Protein AF-A0A7V9Z7D3-F1 (afdb_monomer)

Solvent-accessible surface area (backbone atoms only — not comparable to full-atom values): 8726 Å² total; per-residue (Å²): 135,71,90,79,50,60,67,61,48,51,54,41,54,77,68,67,69,69,49,70,68,57,53,49,51,51,53,52,52,50,52,50,52,52,52,51,52,56,50,48,52,47,72,75,56,79,50,92,75,80,50,72,44,51,55,50,40,54,54,50,50,53,50,47,53,56,53,33,54,52,52,30,49,55,31,21,56,73,34,72,52,61,66,57,66,60,50,51,53,68,52,41,53,65,50,51,52,52,52,49,53,49,48,52,52,51,50,66,51,45,54,62,52,22,58,74,74,70,73,60,63,102,56,80,40,73,65,56,40,51,53,54,54,51,52,54,53,48,50,40,56,50,49,24,54,53,42,31,52,50,29,67,65,69,127

Sequence (155 aa):
MYFWNVKALAEELMQKKITPQKKMQYLLAFILVETISVELSYWLGIYSKANIYDVLYSFFSIAINFLGVIFCYKANKRGDNQDFIERFVCIGLPISIRILFLGIVMVGLYIPIGGYFGFYTDSTNIIDFIICILLEVLYYARMRSYILKISTHSI

Secondary structure (DSSP, 8-state):
--SS-HHHHHHHHHTT---HHHHHHHHHHHHHHHHHHHHHHIIIIISTT--HHHHHHHHHHHHHHHHHHHHHHHHHHTTT---HHHHHHHHHHHHHHHHHHHHHHHHHHHHHHHHHHT---SS--HHHHHHHHHHHHHHHHHHHHHHHHHHHH--

Mean predicted aligned error: 4.88 Å

Structure (mmCIF, N/CA/C/O backbone):
data_AF-A0A7V9Z7D3-F1
#
_entry.id   AF-A0A7V9Z7D3-F1
#
loop_
_atom_site.group_PDB
_atom_site.id
_atom_site.type_symbol
_atom_site.label_atom_id
_atom_site.label_alt_id
_atom_site.label_comp_id
_atom_site.label_asym_id
_atom_site.label_entity_id
_atom_site.label_seq_id
_atom_site.pdbx_PDB_ins_code
_atom_site.Cartn_x
_atom_site.Cartn_y
_atom_site.Cartn_z
_atom_site.occupancy
_atom_site.B_iso_or_equiv
_atom_site.auth_seq_id
_atom_site.auth_comp_id
_atom_site.auth_asym_id
_atom_site.auth_atom_id
_atom_site.pdbx_PDB_model_num
ATOM 1 N N . MET A 1 1 ? -4.734 14.354 18.004 1.00 84.81 1 MET A N 1
ATOM 2 C CA . MET A 1 1 ? -3.769 13.271 17.735 1.00 84.81 1 MET A CA 1
ATOM 3 C C . MET A 1 1 ? -2.521 13.584 18.540 1.00 84.81 1 MET A C 1
ATOM 5 O O . MET A 1 1 ? -2.128 14.744 18.565 1.00 84.81 1 MET A O 1
ATOM 9 N N . TYR A 1 2 ? -1.958 12.616 19.250 1.00 88.88 2 TYR A N 1
ATOM 10 C CA . TYR A 1 2 ? -0.715 12.776 19.995 1.00 88.88 2 TYR A CA 1
ATOM 11 C C . TYR A 1 2 ? 0.438 12.377 19.073 1.00 88.88 2 TYR A C 1
ATOM 13 O O . TYR A 1 2 ? 0.557 11.211 18.720 1.00 88.88 2 TYR A O 1
ATOM 21 N N . PHE A 1 3 ? 1.257 13.344 18.656 1.00 87.69 3 PHE A N 1
ATOM 22 C CA . PHE A 1 3 ? 2.406 13.087 17.774 1.00 87.69 3 PHE A CA 1
ATOM 23 C C . PHE A 1 3 ? 3.672 12.678 18.538 1.00 87.69 3 PHE A C 1
ATOM 25 O O . PHE A 1 3 ? 4.512 11.973 17.998 1.00 87.69 3 PHE A O 1
ATOM 32 N N . TRP A 1 4 ? 3.803 13.114 19.795 1.00 89.94 4 TRP A N 1
ATOM 33 C CA . TRP A 1 4 ? 5.010 12.903 20.606 1.00 89.94 4 TRP A CA 1
ATOM 34 C C . TRP A 1 4 ? 4.720 12.270 21.976 1.00 89.94 4 TRP A C 1
ATOM 36 O O . TRP A 1 4 ? 5.539 11.545 22.531 1.00 89.94 4 TRP A O 1
ATOM 46 N N . ASN A 1 5 ? 3.528 12.511 22.537 1.00 93.69 5 ASN A N 1
ATOM 47 C CA . ASN A 1 5 ? 3.162 12.032 23.870 1.00 93.69 5 ASN A CA 1
ATOM 48 C C . ASN A 1 5 ? 2.537 10.627 23.822 1.00 93.69 5 ASN A C 1
ATOM 50 O O . ASN A 1 5 ? 1.316 10.469 23.856 1.00 93.69 5 ASN A O 1
ATOM 54 N N . VAL A 1 6 ? 3.394 9.606 23.760 1.00 93.06 6 VAL A N 1
ATOM 55 C CA . VAL A 1 6 ? 2.982 8.191 23.723 1.00 93.06 6 VAL A CA 1
ATOM 56 C C . VAL A 1 6 ? 2.218 7.780 24.988 1.00 93.06 6 VAL A C 1
ATOM 58 O O . VAL A 1 6 ? 1.271 7.004 24.896 1.00 93.06 6 VAL A O 1
ATOM 61 N N . LYS A 1 7 ? 2.566 8.333 26.161 1.00 94.25 7 LYS A N 1
ATOM 62 C CA . LYS A 1 7 ? 1.895 8.013 27.436 1.00 94.25 7 LYS A CA 1
ATOM 63 C C . LYS A 1 7 ? 0.427 8.442 27.426 1.00 94.25 7 LYS A C 1
ATOM 65 O O . LYS A 1 7 ? -0.441 7.627 27.714 1.00 94.25 7 LYS A O 1
ATOM 70 N N . ALA A 1 8 ? 0.146 9.674 27.000 1.00 92.25 8 ALA A N 1
ATOM 71 C CA . ALA A 1 8 ? -1.227 10.167 26.886 1.00 92.25 8 ALA A CA 1
ATOM 72 C C . ALA A 1 8 ? -2.056 9.358 25.871 1.00 92.25 8 ALA A C 1
ATOM 74 O O . ALA A 1 8 ? -3.225 9.066 26.119 1.00 92.25 8 ALA A O 1
ATOM 75 N N . LEU A 1 9 ? -1.450 8.947 24.748 1.00 93.19 9 LEU A N 1
ATOM 76 C CA . LEU A 1 9 ? -2.108 8.064 23.781 1.00 93.19 9 LEU A CA 1
ATOM 77 C C . LEU A 1 9 ? -2.413 6.685 24.380 1.00 93.19 9 LEU A C 1
ATOM 79 O O . LEU A 1 9 ? -3.517 6.174 24.198 1.00 93.19 9 LEU A O 1
ATOM 83 N N . ALA A 1 10 ? -1.460 6.090 25.100 1.00 92.75 10 ALA A N 1
ATOM 84 C CA . ALA A 1 10 ? -1.649 4.803 25.762 1.00 92.75 10 ALA A CA 1
ATOM 85 C C . ALA A 1 10 ? -2.787 4.863 26.794 1.00 92.75 10 ALA A C 1
ATOM 87 O O . ALA A 1 10 ? -3.648 3.986 26.807 1.00 92.75 10 ALA A O 1
ATOM 88 N N . GLU A 1 11 ? -2.857 5.930 27.591 1.00 93.81 11 GLU A N 1
ATOM 89 C CA . GLU A 1 11 ? -3.952 6.158 28.539 1.00 93.81 11 GLU A CA 1
ATOM 90 C C . GLU A 1 11 ? -5.313 6.317 27.834 1.00 93.81 11 GLU A C 1
ATOM 92 O O . GLU A 1 11 ? -6.295 5.694 28.247 1.00 93.81 11 GLU A O 1
ATOM 97 N N . GLU A 1 12 ? -5.393 7.090 26.740 1.00 92.31 12 GLU A N 1
ATOM 98 C CA . GLU A 1 12 ? -6.632 7.253 25.953 1.00 92.31 12 GLU A CA 1
ATOM 99 C C . GLU A 1 12 ? -7.088 5.917 25.327 1.00 92.31 12 GLU A C 1
ATOM 101 O O . GLU A 1 12 ? -8.288 5.612 25.305 1.00 92.31 12 GLU A O 1
ATOM 106 N N . LEU A 1 13 ? -6.136 5.095 24.864 1.00 90.38 13 LEU A N 1
ATOM 107 C CA . LEU A 1 13 ? -6.378 3.747 24.336 1.00 90.38 13 LEU A CA 1
ATOM 108 C C . LEU A 1 13 ? -6.898 2.792 25.415 1.00 90.38 13 LEU A C 1
ATOM 110 O O . LEU A 1 13 ? -7.903 2.117 25.185 1.00 90.38 13 LEU A O 1
ATOM 114 N N .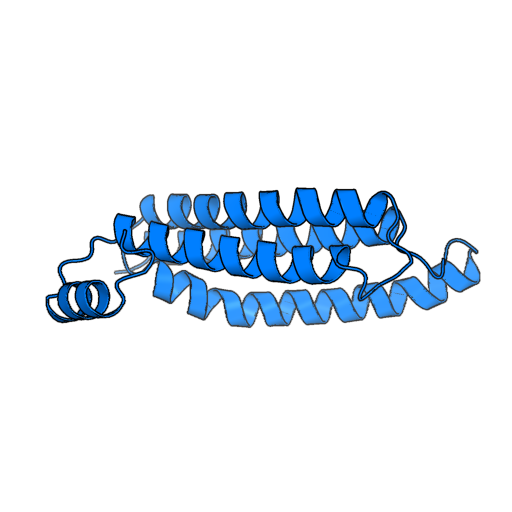 MET A 1 14 ? -6.266 2.760 26.594 1.00 90.31 14 MET A N 1
ATOM 115 C CA . MET A 1 14 ? -6.697 1.926 27.728 1.00 90.31 14 MET A CA 1
ATOM 116 C C . MET A 1 14 ? -8.126 2.254 28.161 1.00 90.31 14 MET A C 1
ATOM 118 O O . MET A 1 14 ? -8.908 1.362 28.481 1.00 90.31 14 MET A O 1
ATOM 122 N N . GLN A 1 15 ? -8.494 3.533 28.112 1.00 92.69 15 GLN A N 1
ATOM 123 C CA . GLN A 1 15 ? -9.835 3.998 28.456 1.00 92.69 15 GLN A CA 1
ATOM 124 C C . GLN A 1 15 ? -10.871 3.754 27.338 1.00 92.69 15 GLN A C 1
ATOM 126 O O . GLN A 1 15 ? -12.027 4.139 27.500 1.00 92.69 15 GLN A O 1
ATOM 131 N N . LYS A 1 16 ? -10.487 3.132 26.209 1.00 79.75 16 LYS A N 1
ATOM 132 C CA . LYS A 1 16 ? -11.328 2.889 25.016 1.00 79.75 16 LYS A CA 1
ATOM 133 C C . LYS A 1 16 ? -11.998 4.158 24.461 1.00 79.75 16 LYS A C 1
ATOM 135 O O . LYS A 1 16 ? -13.069 4.091 23.865 1.00 79.75 16 LYS A O 1
ATOM 140 N N . LYS A 1 17 ? -11.361 5.325 24.617 1.00 80.06 17 LYS A N 1
ATOM 141 C CA . LYS A 1 17 ? -11.932 6.637 24.242 1.00 80.06 17 LYS A CA 1
ATOM 142 C C . LYS A 1 17 ? -11.654 7.063 22.796 1.00 80.06 17 LYS A C 1
ATOM 144 O O . LYS A 1 17 ? -12.083 8.137 22.375 1.00 80.06 17 LYS A O 1
ATOM 149 N N . ILE A 1 18 ? -10.949 6.245 22.013 1.00 86.31 18 ILE A N 1
ATOM 150 C CA . ILE A 1 18 ? -10.552 6.609 20.647 1.00 86.31 18 ILE A CA 1
ATOM 151 C C . ILE A 1 18 ? -11.611 6.174 19.635 1.00 86.31 18 ILE A C 1
ATOM 153 O O . ILE A 1 18 ? -11.845 4.985 19.419 1.00 86.31 18 ILE A O 1
ATOM 157 N N . THR A 1 19 ? -12.206 7.159 18.965 1.00 87.25 19 THR A N 1
ATOM 158 C CA . THR A 1 19 ? -13.195 6.940 17.908 1.00 87.25 19 THR A CA 1
ATOM 159 C C . THR A 1 19 ? -12.576 6.276 16.667 1.00 87.25 19 THR A C 1
ATOM 161 O O . THR A 1 19 ? -11.384 6.467 16.396 1.00 87.25 19 THR A O 1
ATOM 164 N N . PRO A 1 20 ? -13.361 5.553 15.843 1.00 85.62 20 PRO A N 1
ATOM 165 C CA . PRO A 1 20 ? -12.876 4.972 14.587 1.00 85.62 20 PRO A CA 1
ATOM 166 C C . PRO A 1 20 ? -12.216 5.993 13.646 1.00 85.62 20 PRO A C 1
ATOM 168 O O . PRO A 1 20 ? -11.229 5.682 12.984 1.00 85.62 20 PRO A O 1
ATOM 171 N N . GLN A 1 21 ? -12.716 7.233 13.616 1.00 87.81 21 GLN A N 1
ATOM 172 C CA . GLN A 1 21 ? -12.128 8.320 12.828 1.00 87.81 21 GLN A CA 1
ATOM 173 C C . GLN A 1 21 ? -10.723 8.678 13.329 1.00 87.81 21 GLN A C 1
ATOM 175 O O . GLN A 1 21 ? -9.801 8.790 12.525 1.00 87.81 21 GLN A O 1
ATOM 180 N N . LYS A 1 22 ? -10.535 8.820 14.651 1.00 89.94 22 LYS A N 1
ATOM 181 C CA . LYS A 1 22 ? -9.212 9.087 15.237 1.00 89.94 22 LYS A CA 1
ATOM 182 C C . LYS A 1 22 ? -8.246 7.931 14.970 1.00 89.94 22 LYS A C 1
ATOM 184 O O . LYS A 1 22 ? -7.104 8.178 14.600 1.00 89.94 22 LYS A O 1
ATOM 189 N N . LYS A 1 23 ? -8.701 6.679 15.104 1.00 89.94 23 LYS A N 1
ATOM 190 C CA . LYS A 1 23 ? -7.911 5.481 14.764 1.00 89.94 23 LYS A CA 1
ATOM 191 C C . LYS A 1 23 ? -7.422 5.522 13.307 1.00 89.94 23 LYS A C 1
ATOM 193 O O . LYS A 1 23 ? -6.242 5.309 13.050 1.00 89.94 23 LYS A O 1
ATOM 198 N N . MET A 1 24 ? -8.303 5.871 12.367 1.00 90.44 24 MET A N 1
ATOM 199 C CA . MET A 1 24 ? -7.946 6.036 10.952 1.00 90.44 24 MET A CA 1
ATOM 200 C C . MET A 1 24 ? -6.923 7.157 10.721 1.00 90.44 24 MET A C 1
ATOM 202 O O . MET A 1 24 ? -5.996 6.966 9.939 1.00 90.44 24 MET A O 1
ATOM 206 N N . GLN A 1 25 ? -7.039 8.289 11.420 1.00 91.19 25 GLN A N 1
ATOM 207 C CA . GLN A 1 25 ? -6.051 9.371 11.336 1.00 91.19 25 GLN A CA 1
ATOM 208 C C . GLN A 1 25 ? -4.662 8.921 11.807 1.00 91.19 25 GLN A C 1
ATOM 210 O O . GLN A 1 25 ? -3.680 9.230 11.138 1.00 91.19 25 GLN A O 1
ATOM 215 N N . TYR A 1 26 ? -4.580 8.155 12.903 1.00 92.81 26 TYR A N 1
ATOM 216 C CA . TYR A 1 26 ? -3.311 7.571 13.351 1.00 92.81 26 TYR A CA 1
ATOM 217 C C . TYR A 1 26 ? -2.726 6.610 12.314 1.00 92.81 26 TYR A C 1
ATOM 219 O O . TYR A 1 26 ? -1.543 6.721 12.014 1.00 92.81 26 TYR A O 1
ATOM 227 N N . LEU A 1 27 ? -3.534 5.714 11.732 1.00 92.44 27 LEU A N 1
ATOM 228 C CA . LEU A 1 27 ? -3.067 4.789 10.691 1.00 92.44 27 LEU A CA 1
ATOM 229 C C . LEU A 1 27 ? -2.529 5.538 9.463 1.00 92.44 27 LEU A C 1
ATOM 231 O O . LEU A 1 27 ? -1.469 5.207 8.947 1.00 92.44 27 LEU A O 1
ATOM 235 N N . LEU A 1 28 ? -3.250 6.557 9.003 1.00 92.06 28 LEU A N 1
ATOM 236 C CA . LEU A 1 28 ? -2.864 7.347 7.837 1.00 92.06 28 LEU A CA 1
ATOM 237 C C . LEU A 1 28 ? -1.592 8.165 8.094 1.00 92.06 28 LEU A C 1
ATOM 239 O O . LEU A 1 28 ? -0.721 8.212 7.232 1.00 92.06 28 LEU A O 1
ATOM 243 N N . ALA A 1 29 ? -1.451 8.757 9.282 1.00 92.00 29 ALA A N 1
ATOM 244 C CA . ALA A 1 29 ? -0.217 9.429 9.675 1.00 92.00 29 ALA A CA 1
ATOM 245 C C . ALA A 1 29 ? 0.959 8.452 9.808 1.00 92.00 29 ALA A C 1
ATOM 247 O O . ALA A 1 29 ? 2.059 8.779 9.380 1.00 92.00 29 ALA A O 1
ATOM 248 N N . PHE A 1 30 ? 0.721 7.257 10.355 1.00 91.69 30 PHE A N 1
ATOM 249 C CA . PHE A 1 30 ? 1.729 6.204 10.466 1.00 91.69 30 PHE A CA 1
ATOM 250 C C . PHE A 1 30 ? 2.243 5.778 9.086 1.00 91.69 30 PHE A C 1
ATOM 252 O O . PHE A 1 30 ? 3.441 5.847 8.840 1.00 91.69 30 PHE A O 1
ATOM 259 N N . ILE A 1 31 ? 1.339 5.446 8.157 1.00 90.50 31 ILE A N 1
ATOM 260 C CA . ILE A 1 31 ? 1.700 5.083 6.778 1.00 90.50 31 ILE A CA 1
ATOM 261 C C . ILE A 1 31 ? 2.445 6.231 6.093 1.00 90.50 31 ILE A C 1
ATOM 263 O O . ILE A 1 31 ? 3.458 5.993 5.452 1.00 90.50 31 ILE A O 1
ATOM 267 N N . LEU A 1 32 ? 1.992 7.477 6.257 1.00 89.81 32 LEU A N 1
ATOM 268 C CA . LEU A 1 32 ? 2.650 8.629 5.642 1.00 89.81 32 LEU A CA 1
ATOM 269 C C . LEU A 1 32 ? 4.085 8.824 6.156 1.00 89.81 32 LEU A C 1
ATOM 271 O O . LEU A 1 32 ? 4.981 9.083 5.358 1.00 89.81 32 LEU A O 1
ATOM 275 N N . VAL A 1 33 ? 4.309 8.693 7.467 1.00 90.94 33 VAL A N 1
ATOM 276 C CA . VAL A 1 33 ? 5.651 8.789 8.061 1.00 90.94 33 VAL A CA 1
ATOM 277 C C . VAL A 1 33 ? 6.549 7.661 7.560 1.00 90.94 33 VAL A C 1
ATOM 279 O O . VAL A 1 33 ? 7.688 7.932 7.186 1.00 90.94 33 VAL A O 1
ATOM 282 N N . GLU A 1 34 ? 6.044 6.428 7.500 1.00 89.88 34 GLU A N 1
ATOM 283 C CA . GLU A 1 34 ? 6.782 5.275 6.966 1.00 89.88 34 GLU A CA 1
ATOM 284 C C . GLU A 1 34 ? 7.151 5.481 5.491 1.00 89.88 34 GLU A C 1
ATOM 286 O O . GLU A 1 34 ? 8.327 5.406 5.136 1.00 89.88 34 GLU A O 1
ATOM 291 N N . THR A 1 35 ? 6.186 5.839 4.635 1.00 87.31 35 THR A N 1
ATOM 292 C CA . THR A 1 35 ? 6.442 6.086 3.208 1.00 87.31 35 THR A CA 1
ATOM 293 C C . THR A 1 35 ? 7.453 7.215 3.016 1.00 87.31 35 THR A C 1
ATOM 295 O O . THR A 1 35 ? 8.422 7.042 2.286 1.00 87.31 35 THR A O 1
ATOM 298 N N . ILE A 1 36 ? 7.298 8.348 3.710 1.00 87.19 36 ILE A N 1
ATOM 299 C CA . ILE A 1 36 ? 8.260 9.457 3.613 1.00 87.19 36 ILE A CA 1
ATOM 300 C C . ILE A 1 36 ? 9.651 9.027 4.088 1.00 87.19 36 ILE A C 1
ATOM 302 O O . ILE A 1 36 ? 10.638 9.432 3.486 1.00 87.19 36 ILE A O 1
ATOM 306 N N . SER A 1 37 ? 9.750 8.217 5.144 1.00 86.94 37 SER A N 1
ATOM 307 C CA . SER A 1 37 ? 11.041 7.755 5.671 1.00 86.94 37 SER A CA 1
ATOM 308 C C . SER A 1 37 ? 11.781 6.870 4.668 1.00 86.94 37 SER A C 1
ATOM 310 O O . SER A 1 37 ? 12.984 7.047 4.465 1.00 86.94 37 SER A O 1
ATOM 312 N N . VAL A 1 38 ? 11.060 5.963 3.998 1.00 83.31 38 VAL A N 1
ATOM 313 C CA . VAL A 1 38 ? 11.610 5.122 2.925 1.00 83.31 38 VAL A CA 1
ATOM 314 C C . VAL A 1 38 ? 12.088 5.986 1.760 1.00 83.31 38 VAL A C 1
ATOM 316 O O . VAL A 1 38 ? 13.244 5.872 1.356 1.00 83.31 38 VAL A O 1
ATOM 319 N N . GLU A 1 39 ? 11.258 6.910 1.278 1.00 82.75 39 GLU A N 1
ATOM 320 C CA . GLU A 1 39 ? 11.627 7.789 0.163 1.00 82.75 39 GLU A CA 1
ATOM 321 C C . GLU A 1 39 ? 12.800 8.712 0.522 1.00 82.75 39 GLU A C 1
ATOM 323 O O . GLU A 1 39 ? 13.744 8.865 -0.248 1.00 82.75 39 GLU A O 1
ATOM 328 N N . LEU A 1 40 ? 12.816 9.290 1.724 1.00 82.75 40 LEU A N 1
ATOM 329 C CA . LEU A 1 40 ? 13.902 10.162 2.172 1.00 82.75 40 LEU A CA 1
ATOM 330 C C . LEU A 1 40 ? 15.245 9.420 2.231 1.00 82.75 40 LEU A C 1
ATOM 332 O O . LEU A 1 40 ? 16.275 9.994 1.877 1.00 82.75 40 LEU A O 1
ATOM 336 N N . SER A 1 41 ? 15.241 8.143 2.626 1.00 77.94 41 SER A N 1
ATOM 337 C CA . SER A 1 41 ? 16.451 7.310 2.613 1.00 77.94 41 SER A CA 1
ATOM 338 C C . SER A 1 41 ? 17.026 7.138 1.202 1.00 77.94 41 SER A C 1
ATOM 340 O O . SER A 1 41 ? 18.247 7.117 1.032 1.00 77.94 41 SER A O 1
ATOM 342 N N . TYR A 1 42 ? 16.159 7.103 0.185 1.00 73.88 42 TYR A N 1
ATOM 343 C CA . TYR A 1 42 ? 16.561 7.040 -1.214 1.00 73.88 42 TYR A CA 1
ATOM 344 C C . TYR A 1 42 ? 17.245 8.344 -1.655 1.00 73.88 42 TYR A C 1
ATOM 346 O O . TYR A 1 42 ? 18.337 8.314 -2.226 1.00 73.88 42 TYR A O 1
ATOM 354 N N . TRP A 1 43 ? 16.665 9.496 -1.297 1.00 73.81 43 TRP A N 1
ATOM 355 C CA . TRP A 1 43 ? 17.165 10.824 -1.686 1.00 73.81 43 TRP A CA 1
ATOM 356 C C . TRP A 1 43 ? 18.416 11.290 -0.935 1.00 73.81 43 TRP A C 1
ATOM 358 O O . TRP A 1 43 ? 19.201 12.059 -1.487 1.00 73.81 43 TRP A O 1
ATOM 368 N N . LEU A 1 44 ? 18.652 10.819 0.293 1.00 78.69 44 LEU A N 1
ATOM 369 C CA . LEU A 1 44 ? 19.837 11.176 1.090 1.00 78.69 44 LEU A CA 1
ATOM 370 C C . LEU A 1 44 ? 21.138 10.486 0.630 1.00 78.69 44 LEU A C 1
ATOM 372 O O . LEU A 1 44 ? 22.140 10.510 1.342 1.00 78.69 44 LEU A O 1
ATOM 376 N N . GLY A 1 45 ? 21.159 9.919 -0.579 1.00 61.72 45 GLY A N 1
ATOM 377 C CA . GLY A 1 45 ? 22.394 9.500 -1.241 1.00 61.72 45 GLY A CA 1
ATOM 378 C C . GLY A 1 45 ? 22.862 8.085 -0.911 1.00 61.72 45 GLY A C 1
ATOM 379 O O . GLY A 1 45 ? 23.998 7.745 -1.234 1.00 61.72 45 GLY A O 1
ATOM 380 N N . ILE A 1 46 ? 22.003 7.236 -0.331 1.00 60.09 46 ILE A N 1
ATOM 381 C CA . ILE A 1 46 ? 22.277 5.789 -0.255 1.00 60.09 46 ILE A CA 1
ATOM 382 C C . ILE A 1 46 ? 22.291 5.181 -1.677 1.00 60.09 46 ILE A C 1
ATOM 384 O O . ILE A 1 46 ? 23.050 4.252 -1.946 1.00 60.09 46 ILE A O 1
ATOM 388 N N . TYR A 1 47 ? 21.541 5.767 -2.623 1.00 59.66 47 TYR A N 1
ATOM 389 C CA . TYR A 1 47 ? 21.483 5.349 -4.029 1.00 59.66 47 TYR A CA 1
ATOM 390 C C . TYR A 1 47 ? 21.861 6.517 -4.958 1.00 59.66 47 TYR A C 1
ATOM 392 O O . TYR A 1 47 ? 21.105 7.461 -5.153 1.00 59.66 47 TYR A O 1
ATOM 400 N N . SER A 1 48 ? 23.061 6.483 -5.541 1.00 57.47 48 SER A N 1
ATOM 401 C CA . SER A 1 48 ? 23.689 7.629 -6.227 1.00 57.47 48 SER A CA 1
ATOM 402 C C . SER A 1 48 ? 23.270 7.857 -7.694 1.00 57.47 48 SER A C 1
ATOM 404 O O . SER A 1 48 ? 23.958 8.577 -8.417 1.00 57.47 48 SER A O 1
ATOM 406 N N . LYS A 1 49 ? 22.161 7.264 -8.165 1.00 73.50 49 LYS A N 1
ATOM 407 C CA . LYS A 1 49 ? 21.724 7.321 -9.580 1.00 73.50 49 LYS A CA 1
ATOM 408 C C . LYS A 1 49 ? 20.206 7.469 -9.773 1.00 73.50 49 LYS A C 1
ATOM 410 O O . LYS A 1 49 ? 19.639 6.834 -10.659 1.00 73.50 49 LYS A O 1
ATOM 415 N N . ALA A 1 50 ? 19.550 8.293 -8.960 1.00 79.50 50 ALA A N 1
ATOM 416 C CA . ALA A 1 50 ? 18.132 8.593 -9.152 1.00 79.50 50 ALA A CA 1
ATOM 417 C C . ALA A 1 50 ? 17.891 9.317 -10.490 1.00 79.50 50 ALA A C 1
ATOM 419 O O . ALA A 1 50 ? 18.579 10.289 -10.814 1.00 79.50 50 ALA A O 1
ATOM 420 N N . ASN A 1 51 ? 16.906 8.860 -11.257 1.00 88.06 51 ASN A N 1
ATOM 421 C CA . ASN A 1 51 ? 16.454 9.487 -12.493 1.00 88.06 51 ASN A CA 1
ATOM 422 C C . ASN A 1 51 ? 15.005 10.000 -12.366 1.00 88.06 51 ASN A C 1
ATOM 424 O O . ASN A 1 51 ? 14.370 9.891 -11.317 1.00 88.06 51 ASN A O 1
ATOM 428 N N . ILE A 1 52 ? 14.471 10.608 -13.431 1.00 90.44 52 ILE A N 1
ATOM 429 C CA . ILE A 1 52 ? 13.126 11.202 -13.411 1.00 90.44 52 ILE A CA 1
ATOM 430 C C . ILE A 1 52 ? 12.018 10.192 -13.075 1.00 90.44 52 ILE A C 1
ATOM 432 O O . ILE A 1 52 ? 11.054 10.555 -12.407 1.00 90.44 52 ILE A O 1
ATOM 436 N N . TYR A 1 53 ? 12.144 8.932 -13.496 1.00 92.75 53 TYR A N 1
ATOM 437 C CA . TYR A 1 53 ? 11.161 7.892 -13.199 1.00 92.75 53 TYR A CA 1
ATOM 438 C C . TYR A 1 53 ? 11.168 7.505 -11.724 1.00 92.75 53 TYR A C 1
ATOM 440 O O . TYR A 1 53 ? 10.098 7.230 -11.190 1.00 92.75 53 TYR A O 1
ATOM 448 N N . ASP A 1 54 ? 12.318 7.571 -11.050 1.00 89.06 54 ASP A N 1
ATOM 449 C CA . ASP A 1 54 ? 12.393 7.385 -9.599 1.00 89.06 54 ASP A CA 1
ATOM 450 C C . ASP A 1 54 ? 11.660 8.524 -8.872 1.00 89.06 54 ASP A C 1
ATOM 452 O O . ASP A 1 54 ? 10.815 8.265 -8.022 1.00 89.06 54 ASP A O 1
ATOM 456 N N . VAL A 1 55 ? 11.875 9.786 -9.283 1.00 89.62 55 VAL A N 1
ATOM 457 C CA . VAL A 1 55 ? 11.142 10.952 -8.734 1.00 89.62 55 VAL A CA 1
ATOM 458 C C . VAL A 1 55 ? 9.632 10.797 -8.915 1.00 89.62 55 VAL A C 1
ATOM 460 O O . VAL A 1 55 ? 8.854 11.024 -7.984 1.00 89.62 55 VAL A O 1
ATOM 463 N N . LEU A 1 56 ? 9.206 10.440 -10.129 1.00 93.69 56 LEU A N 1
ATOM 464 C CA . LEU A 1 56 ? 7.794 10.250 -10.441 1.00 93.69 56 LEU A CA 1
ATOM 465 C C . LEU A 1 56 ? 7.217 9.104 -9.615 1.00 93.69 56 LEU A C 1
ATOM 467 O O . LEU A 1 56 ? 6.146 9.265 -9.032 1.00 93.69 56 LEU A O 1
ATOM 471 N N . TYR A 1 57 ? 7.927 7.980 -9.523 1.00 92.06 57 TYR A N 1
ATOM 472 C CA . TYR A 1 57 ? 7.508 6.848 -8.710 1.00 92.06 57 TYR A CA 1
ATOM 473 C C . TYR A 1 57 ? 7.301 7.257 -7.251 1.00 92.06 57 TYR A C 1
ATOM 475 O O . TYR A 1 57 ? 6.198 7.067 -6.744 1.00 92.06 57 TYR A O 1
ATOM 483 N N . SER A 1 58 ? 8.279 7.909 -6.615 1.00 90.75 58 SER A N 1
ATOM 484 C CA . SER A 1 58 ? 8.166 8.392 -5.231 1.00 90.75 58 SER A CA 1
ATOM 485 C C . SER A 1 58 ? 6.929 9.274 -5.033 1.00 90.75 58 SER A C 1
ATOM 487 O O . SER A 1 58 ? 6.138 9.076 -4.108 1.00 90.75 58 SER A O 1
ATOM 489 N N . PHE A 1 59 ? 6.724 10.249 -5.926 1.00 92.25 59 PHE A N 1
ATOM 490 C CA . PHE A 1 59 ? 5.597 11.179 -5.842 1.00 92.25 59 PHE A CA 1
ATOM 491 C C . PHE A 1 59 ? 4.247 10.461 -5.958 1.00 92.25 59 PHE A C 1
ATOM 493 O O . PHE A 1 59 ? 3.348 10.668 -5.135 1.00 92.25 59 PHE A O 1
ATOM 500 N N . PHE A 1 60 ? 4.098 9.607 -6.972 1.00 94.88 60 PHE A N 1
ATOM 501 C CA . PHE A 1 60 ? 2.855 8.878 -7.194 1.00 94.88 60 PHE A CA 1
ATOM 502 C C . PHE A 1 60 ? 2.621 7.804 -6.130 1.00 94.88 60 PHE A C 1
ATOM 504 O O . PHE A 1 60 ? 1.477 7.652 -5.709 1.00 94.88 60 PHE A O 1
ATOM 511 N N . SER A 1 61 ? 3.661 7.134 -5.635 1.00 92.38 61 SER A N 1
ATOM 512 C CA . SER A 1 61 ? 3.544 6.128 -4.577 1.00 92.38 61 SER A CA 1
ATOM 513 C C . SER A 1 61 ? 3.039 6.744 -3.273 1.00 92.38 61 SER A C 1
ATOM 515 O O . SER A 1 61 ? 2.081 6.240 -2.677 1.00 92.38 61 SER A O 1
ATOM 517 N N . ILE A 1 62 ? 3.570 7.904 -2.865 1.00 91.94 62 ILE A N 1
ATOM 518 C CA . ILE A 1 62 ? 3.048 8.653 -1.709 1.00 91.94 62 ILE A CA 1
ATOM 519 C C . ILE A 1 62 ? 1.568 8.999 -1.918 1.00 91.94 62 ILE A C 1
ATOM 521 O O . ILE A 1 62 ? 0.736 8.768 -1.032 1.00 91.94 62 ILE A O 1
ATOM 525 N N . ALA A 1 63 ? 1.218 9.533 -3.092 1.00 94.62 63 ALA A N 1
ATOM 526 C CA . ALA A 1 63 ? -0.155 9.920 -3.400 1.00 94.62 63 ALA A CA 1
ATOM 527 C C . ALA A 1 63 ? -1.112 8.714 -3.395 1.00 94.62 63 ALA A C 1
ATOM 529 O O . ALA A 1 63 ? -2.196 8.790 -2.812 1.00 94.62 63 ALA A O 1
ATOM 530 N N . ILE A 1 64 ? -0.717 7.594 -4.002 1.00 95.62 64 ILE A N 1
ATOM 531 C CA . ILE A 1 64 ? -1.516 6.366 -4.083 1.00 95.62 64 ILE A CA 1
ATOM 532 C C . ILE A 1 64 ? -1.685 5.744 -2.703 1.00 95.62 64 ILE A C 1
ATOM 534 O O . ILE A 1 64 ? -2.807 5.381 -2.356 1.00 95.62 64 ILE A O 1
ATOM 538 N N . ASN A 1 65 ? -0.633 5.675 -1.886 1.00 92.81 65 ASN A N 1
ATOM 539 C CA . ASN A 1 65 ? -0.736 5.159 -0.522 1.00 92.81 65 ASN A CA 1
ATOM 540 C C . ASN A 1 65 ? -1.704 5.994 0.321 1.00 92.81 65 ASN A C 1
ATOM 542 O O . ASN A 1 65 ? -2.636 5.463 0.932 1.00 92.81 65 ASN A O 1
ATOM 546 N N . PHE A 1 66 ? -1.561 7.317 0.279 1.00 93.81 66 PHE A N 1
ATOM 547 C CA . PHE A 1 66 ? -2.431 8.224 1.019 1.00 93.81 66 PHE A CA 1
ATOM 548 C C . PHE A 1 66 ? -3.898 8.135 0.567 1.00 93.81 66 PHE A C 1
ATOM 550 O O . PHE A 1 66 ? -4.811 7.922 1.374 1.00 93.81 66 PHE A O 1
ATOM 557 N N . LEU A 1 67 ? -4.144 8.261 -0.740 1.00 96.44 67 LEU A N 1
ATOM 558 C CA . LEU A 1 67 ? -5.492 8.208 -1.309 1.00 96.44 67 LEU A CA 1
ATOM 559 C C . LEU A 1 67 ? -6.106 6.811 -1.194 1.00 96.44 67 LEU A C 1
ATOM 561 O O . LEU A 1 67 ? -7.310 6.691 -0.965 1.00 96.44 67 LEU A O 1
ATOM 565 N N . GLY A 1 68 ? -5.295 5.763 -1.302 1.00 96.75 68 GLY A N 1
ATOM 566 C CA . GLY A 1 68 ? -5.692 4.364 -1.203 1.00 96.75 68 GLY A CA 1
ATOM 567 C C . GLY A 1 68 ? -6.240 4.006 0.175 1.00 96.75 68 GLY A C 1
ATOM 568 O O . GLY A 1 68 ? -7.314 3.402 0.274 1.00 96.75 68 GLY A O 1
ATOM 569 N N . VAL A 1 69 ? -5.584 4.458 1.248 1.00 95.81 69 VAL A N 1
ATOM 570 C CA . VAL A 1 69 ? -6.084 4.298 2.626 1.00 95.81 69 VAL A CA 1
ATOM 571 C C . VAL A 1 69 ? -7.415 5.028 2.807 1.00 95.81 69 VAL A C 1
ATOM 573 O O . VAL A 1 69 ? -8.376 4.447 3.316 1.00 95.81 69 VAL A O 1
ATOM 576 N N . ILE A 1 70 ? -7.521 6.276 2.331 1.00 96.06 70 ILE A N 1
ATOM 577 C CA . ILE A 1 70 ? -8.775 7.050 2.379 1.00 96.06 70 ILE A CA 1
ATOM 578 C C . ILE A 1 70 ? -9.885 6.338 1.599 1.00 96.06 70 ILE A C 1
ATOM 580 O O . ILE A 1 70 ? -11.035 6.289 2.043 1.00 96.06 70 ILE A O 1
ATOM 584 N N . PHE A 1 71 ? -9.563 5.780 0.437 1.00 96.94 71 PHE A N 1
ATOM 585 C CA . PHE A 1 71 ? -10.502 5.068 -0.420 1.00 96.94 71 PHE A CA 1
ATOM 586 C C . PHE A 1 71 ? -11.027 3.790 0.244 1.00 96.94 71 PHE A C 1
ATOM 588 O O . PHE A 1 71 ? -12.237 3.537 0.222 1.00 96.94 71 PHE A O 1
ATOM 595 N N . CYS A 1 72 ? -10.149 3.039 0.909 1.00 97.19 72 CYS A N 1
ATOM 596 C CA . CYS A 1 72 ? -10.512 1.880 1.723 1.00 97.19 72 CYS A CA 1
ATOM 597 C C . CYS A 1 72 ? -11.375 2.282 2.926 1.00 97.19 72 CYS A C 1
ATOM 599 O O . CYS A 1 72 ? -12.407 1.661 3.181 1.00 97.19 72 CYS A O 1
ATOM 601 N N . TYR A 1 73 ? -11.018 3.364 3.623 1.00 96.25 73 TYR A N 1
ATOM 602 C CA . TYR A 1 73 ? -11.789 3.856 4.766 1.00 96.25 73 TYR A CA 1
ATOM 603 C C . TYR A 1 73 ? -13.199 4.295 4.369 1.00 96.25 73 TYR A C 1
ATOM 605 O O . TYR A 1 73 ? -14.179 3.943 5.026 1.00 96.25 73 TYR A O 1
ATOM 613 N N . LYS A 1 74 ? -13.332 5.011 3.245 1.00 95.75 74 LYS A N 1
ATOM 614 C CA . LYS A 1 74 ? -14.639 5.394 2.692 1.00 95.75 74 LYS A CA 1
ATOM 615 C C . LYS A 1 74 ? -15.502 4.174 2.368 1.00 95.75 74 LYS A C 1
ATOM 617 O O . LYS A 1 74 ? -16.714 4.248 2.539 1.00 95.75 74 LYS A O 1
ATOM 622 N N . ALA A 1 75 ? -14.911 3.073 1.907 1.00 96.06 75 ALA A N 1
ATOM 623 C CA . ALA A 1 75 ? -15.644 1.833 1.669 1.00 96.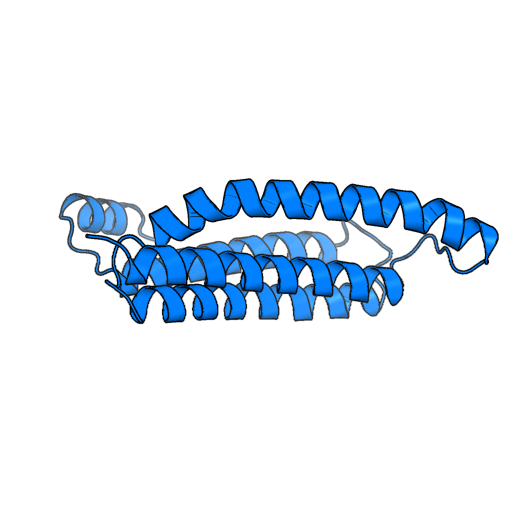06 75 ALA A CA 1
ATOM 624 C C . ALA A 1 75 ? -16.086 1.151 2.969 1.00 96.06 75 ALA A C 1
ATOM 626 O O . ALA A 1 75 ? -17.231 0.717 3.057 1.00 96.06 75 ALA A O 1
ATOM 627 N N . ASN A 1 76 ? -15.238 1.142 4.000 1.00 95.31 76 ASN A N 1
ATOM 628 C CA . ASN A 1 76 ? -15.626 0.652 5.323 1.00 95.31 76 ASN A CA 1
ATOM 629 C C . ASN A 1 76 ? -16.805 1.452 5.894 1.00 95.31 76 ASN A C 1
ATOM 631 O O . ASN A 1 76 ? -17.785 0.877 6.357 1.00 95.31 76 ASN A O 1
ATOM 635 N N . LYS A 1 77 ? -16.749 2.785 5.768 1.00 93.75 77 LYS A N 1
ATOM 636 C CA . LYS A 1 77 ? -17.790 3.705 6.246 1.00 93.75 77 LYS A CA 1
ATOM 637 C C . LYS A 1 77 ? -19.142 3.541 5.539 1.00 93.75 77 LYS A C 1
ATOM 639 O O . LYS A 1 77 ? -20.156 3.958 6.084 1.00 93.75 77 LYS A O 1
ATOM 644 N N . ARG A 1 78 ? -19.170 2.978 4.326 1.00 93.06 78 ARG A N 1
ATOM 645 C CA . ARG A 1 78 ? -20.420 2.695 3.595 1.00 93.06 78 ARG A CA 1
ATOM 646 C C . ARG A 1 78 ? -21.175 1.475 4.132 1.00 93.06 78 ARG A C 1
ATOM 648 O O . ARG A 1 78 ? -22.342 1.330 3.794 1.00 93.06 78 ARG A O 1
ATOM 655 N N . GLY A 1 79 ? -20.509 0.611 4.894 1.00 91.25 79 GLY A N 1
ATOM 656 C CA . GLY A 1 79 ? -21.126 -0.517 5.584 1.00 91.25 79 GLY A CA 1
ATOM 657 C C . GLY A 1 79 ? -21.335 -0.204 7.064 1.00 91.25 79 GLY A C 1
ATOM 658 O O . GLY A 1 79 ? -21.794 0.879 7.416 1.00 91.25 79 GLY A O 1
ATOM 659 N N . ASP A 1 80 ? -20.937 -1.127 7.932 1.00 91.44 80 ASP A N 1
ATOM 660 C CA . ASP A 1 80 ? -21.031 -0.990 9.393 1.00 91.44 80 ASP A CA 1
ATOM 661 C C . ASP A 1 80 ? -20.109 0.076 10.028 1.00 91.44 80 ASP A C 1
ATOM 663 O O . ASP A 1 80 ? -20.310 0.463 11.179 1.00 91.44 80 ASP A O 1
ATOM 667 N N . ASN A 1 81 ? -19.102 0.572 9.295 1.00 91.06 81 ASN A N 1
ATOM 668 C CA . ASN A 1 81 ? -18.080 1.507 9.775 1.00 91.06 81 ASN A CA 1
ATOM 669 C C . ASN A 1 81 ? -17.304 1.029 11.028 1.00 91.06 81 ASN A C 1
ATOM 671 O O . ASN A 1 81 ? -16.737 1.853 11.753 1.00 91.06 81 ASN A O 1
ATOM 675 N N . GLN A 1 82 ? -17.241 -0.282 11.267 1.00 89.06 82 GLN A N 1
ATOM 676 C CA . GLN A 1 82 ? -16.494 -0.882 12.378 1.00 89.06 82 GLN A CA 1
ATOM 677 C C . GLN A 1 82 ? -15.167 -1.478 11.901 1.00 89.06 82 GLN A C 1
ATOM 679 O O . GLN A 1 82 ? -14.949 -1.653 10.699 1.00 89.06 82 GLN A O 1
ATOM 684 N N . ASP A 1 83 ? -14.262 -1.725 12.850 1.00 91.69 83 ASP A N 1
ATOM 685 C CA . ASP A 1 83 ? -13.067 -2.571 12.703 1.00 91.69 83 ASP A CA 1
ATOM 686 C C . ASP A 1 83 ? -12.207 -2.301 11.454 1.00 91.69 83 ASP A C 1
ATOM 688 O O . ASP A 1 83 ? -11.693 -3.209 10.795 1.00 91.69 83 ASP A O 1
ATOM 692 N N . PHE A 1 84 ? -12.080 -1.024 11.071 1.00 94.12 84 PHE A N 1
ATOM 693 C CA . PHE A 1 84 ? -11.370 -0.653 9.847 1.00 94.12 84 PHE A CA 1
ATOM 694 C C . PHE A 1 84 ? -9.901 -1.072 9.883 1.00 94.12 84 PHE A C 1
ATOM 696 O O . PHE A 1 84 ? -9.396 -1.556 8.876 1.00 94.12 84 PHE A O 1
ATOM 703 N N . ILE A 1 85 ? -9.213 -0.870 11.013 1.00 94.31 85 ILE A N 1
ATOM 704 C CA . ILE A 1 85 ? -7.781 -1.179 11.124 1.00 94.31 85 ILE A CA 1
ATOM 705 C C . ILE A 1 85 ? -7.578 -2.687 11.031 1.00 94.31 85 ILE A C 1
ATOM 707 O O . ILE A 1 85 ? -6.716 -3.150 10.293 1.00 94.31 85 ILE A O 1
ATOM 711 N N . GLU A 1 86 ? -8.408 -3.443 11.733 1.00 94.62 86 GLU A N 1
ATOM 712 C CA . GLU A 1 86 ? -8.409 -4.896 11.778 1.00 94.62 86 GLU A CA 1
ATOM 713 C C . GLU A 1 86 ? -8.604 -5.458 10.366 1.00 94.62 86 GLU A C 1
ATOM 715 O O . GLU A 1 86 ? -7.782 -6.235 9.880 1.00 94.62 86 GLU A O 1
ATOM 720 N N . ARG A 1 87 ? -9.624 -4.977 9.643 1.00 95.19 87 ARG A N 1
ATOM 721 C CA . ARG A 1 87 ? -9.849 -5.332 8.233 1.00 95.19 87 ARG A CA 1
ATOM 722 C C . ARG A 1 87 ? -8.675 -4.920 7.358 1.00 95.19 87 ARG A C 1
ATOM 724 O O . ARG A 1 87 ? -8.223 -5.715 6.541 1.00 95.19 87 ARG A O 1
ATOM 731 N N . PHE A 1 88 ? -8.171 -3.700 7.519 1.00 95.62 88 PHE A N 1
ATOM 732 C CA . PHE A 1 88 ? -7.085 -3.177 6.699 1.00 95.62 88 PHE A CA 1
ATOM 733 C C . PHE A 1 88 ? -5.806 -4.013 6.849 1.00 95.62 88 PHE A C 1
ATOM 735 O O . PHE A 1 88 ? -5.186 -4.374 5.854 1.00 95.62 88 PHE A O 1
ATOM 742 N N . VAL A 1 89 ? -5.438 -4.388 8.073 1.00 94.56 89 VAL A N 1
ATOM 743 C CA . VAL A 1 89 ? -4.230 -5.178 8.344 1.00 94.56 89 VAL A CA 1
ATOM 744 C C . VAL A 1 89 ? -4.420 -6.642 7.938 1.00 94.56 89 VAL A C 1
ATOM 746 O O . VAL A 1 89 ? -3.604 -7.183 7.189 1.00 94.56 89 VAL A O 1
ATOM 749 N N . CYS A 1 90 ? -5.507 -7.286 8.374 1.00 96.56 90 CYS A N 1
ATOM 750 C CA . CYS A 1 90 ? -5.725 -8.716 8.134 1.00 96.56 90 CYS A CA 1
ATOM 751 C C . CYS A 1 90 ? -5.992 -9.047 6.660 1.00 96.56 90 CYS A C 1
ATOM 753 O O . CYS A 1 90 ? -5.600 -10.116 6.199 1.00 96.56 90 CYS A O 1
ATOM 755 N N . ILE A 1 91 ? -6.644 -8.151 5.911 1.00 96.44 91 ILE A N 1
ATOM 756 C CA . ILE A 1 91 ? -6.857 -8.308 4.462 1.00 96.44 91 ILE A CA 1
ATOM 757 C C . ILE A 1 91 ? -5.626 -7.833 3.683 1.00 96.44 91 ILE A C 1
ATOM 759 O O . ILE A 1 91 ? -5.303 -8.416 2.647 1.00 96.44 91 ILE A O 1
ATOM 763 N N . GLY A 1 92 ? -4.925 -6.814 4.188 1.00 96.00 92 GLY A N 1
ATOM 764 C CA . GLY A 1 92 ? -3.709 -6.275 3.582 1.00 96.00 92 GLY A CA 1
ATOM 765 C C . GLY A 1 92 ? -2.671 -7.355 3.343 1.00 96.00 92 GLY A C 1
ATOM 766 O O . GLY A 1 92 ? -2.248 -7.545 2.209 1.00 96.00 92 GLY A O 1
ATOM 767 N N . LEU A 1 93 ? -2.343 -8.143 4.370 1.00 96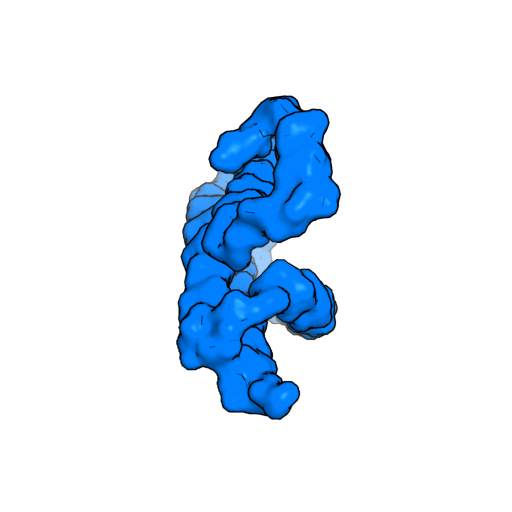.19 93 LEU A N 1
ATOM 768 C CA . LEU A 1 93 ? -1.316 -9.185 4.283 1.00 96.19 93 LEU A CA 1
ATOM 769 C C . LEU A 1 93 ? -1.504 -10.171 3.105 1.00 96.19 93 LEU A C 1
ATOM 771 O O . LEU A 1 93 ? -0.600 -10.268 2.270 1.00 96.19 93 LEU A O 1
ATOM 775 N N . PRO 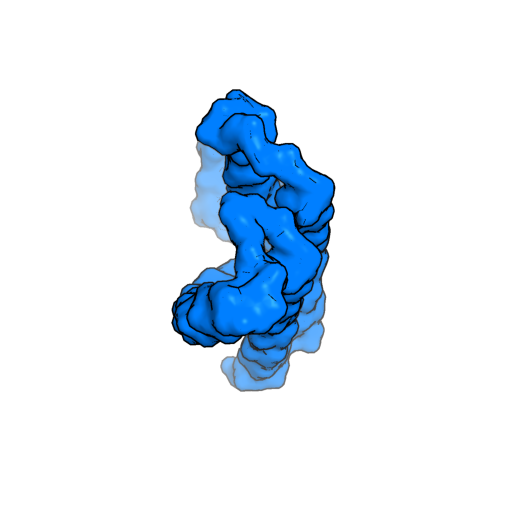A 1 94 ? -2.631 -10.900 2.968 1.00 97.88 94 PRO A N 1
ATOM 776 C CA . PRO A 1 94 ? -2.805 -11.833 1.857 1.00 97.88 94 PRO A CA 1
ATOM 777 C C . PRO A 1 94 ? -2.849 -11.140 0.490 1.00 97.88 94 PRO A C 1
ATOM 779 O O . PRO A 1 94 ? -2.438 -11.742 -0.503 1.00 97.88 94 PRO A O 1
ATOM 782 N N . ILE A 1 95 ? -3.325 -9.893 0.402 1.00 98.12 95 ILE A N 1
ATOM 783 C CA . ILE A 1 95 ? -3.286 -9.137 -0.858 1.00 98.12 95 ILE A CA 1
ATOM 784 C C . ILE A 1 95 ? -1.849 -8.737 -1.190 1.00 98.12 95 ILE A C 1
ATOM 786 O O . ILE A 1 95 ? -1.430 -8.962 -2.322 1.00 98.12 95 ILE A O 1
ATOM 790 N N . SER A 1 96 ? -1.074 -8.244 -0.223 1.00 96.50 96 SER A N 1
ATOM 791 C CA . SER A 1 96 ? 0.347 -7.927 -0.396 1.00 96.50 96 SER A CA 1
ATOM 792 C C . SER A 1 96 ? 1.133 -9.138 -0.879 1.00 96.50 96 SER A C 1
ATOM 794 O O . SER A 1 96 ? 1.890 -9.019 -1.832 1.00 96.50 96 SER A O 1
ATOM 796 N N . ILE A 1 97 ? 0.895 -10.324 -0.306 1.00 98.00 97 ILE A N 1
ATOM 797 C CA . ILE A 1 97 ? 1.530 -11.572 -0.759 1.00 98.00 97 ILE A CA 1
ATOM 798 C C . ILE A 1 97 ? 1.198 -11.849 -2.232 1.00 98.00 97 ILE A C 1
ATOM 800 O O . ILE A 1 97 ? 2.090 -12.131 -3.026 1.00 98.00 97 ILE A O 1
ATOM 804 N N . ARG A 1 98 ? -0.075 -11.736 -2.632 1.00 97.81 98 ARG A N 1
ATOM 805 C CA . ARG A 1 98 ? -0.486 -11.958 -4.032 1.00 97.81 98 ARG A CA 1
ATOM 806 C C . ARG A 1 98 ? 0.137 -10.946 -4.991 1.00 97.81 98 ARG A C 1
ATOM 808 O O . ARG A 1 98 ? 0.558 -11.332 -6.077 1.00 97.81 98 ARG A O 1
ATOM 815 N N . ILE A 1 99 ? 0.184 -9.674 -4.602 1.00 97.56 99 ILE A N 1
ATOM 816 C CA . ILE A 1 99 ? 0.788 -8.603 -5.402 1.00 97.56 99 ILE A CA 1
ATOM 817 C C . ILE A 1 99 ? 2.305 -8.785 -5.493 1.00 97.56 99 ILE A 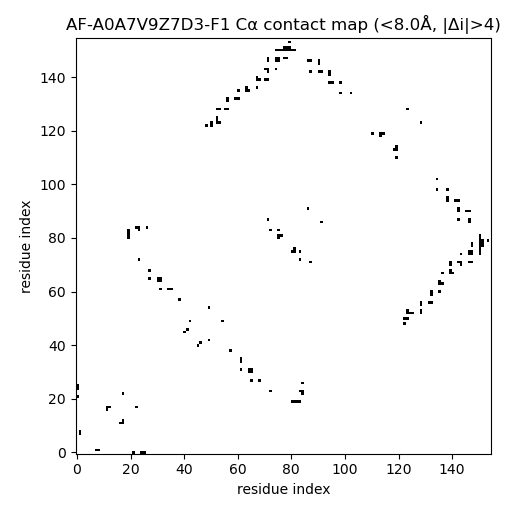C 1
ATOM 819 O O . ILE A 1 99 ? 2.858 -8.606 -6.571 1.00 97.56 99 ILE A O 1
ATOM 823 N N . LEU A 1 100 ? 2.962 -9.230 -4.418 1.00 96.00 100 LEU A N 1
ATOM 824 C CA . LEU A 1 100 ? 4.384 -9.568 -4.414 1.00 96.00 100 LEU A CA 1
ATOM 825 C C . LEU A 1 100 ? 4.690 -10.702 -5.398 1.00 96.00 100 LEU A C 1
ATOM 827 O O . LEU A 1 100 ? 5.571 -10.554 -6.238 1.00 96.00 100 LEU A O 1
ATOM 831 N N . PHE A 1 101 ? 3.940 -11.809 -5.343 1.00 97.88 101 PHE A N 1
ATOM 832 C CA . PHE A 1 101 ? 4.106 -12.907 -6.303 1.00 97.88 101 PHE A CA 1
ATOM 833 C C . PHE A 1 101 ? 3.870 -12.449 -7.743 1.00 97.88 101 PHE A C 1
ATOM 835 O O . PHE A 1 101 ? 4.642 -12.804 -8.630 1.00 97.88 101 PHE A O 1
ATOM 842 N N . LEU A 1 102 ? 2.839 -11.633 -7.977 1.00 97.25 102 LEU A N 1
ATOM 843 C CA . LEU A 1 102 ? 2.594 -11.044 -9.290 1.00 97.25 102 LEU A CA 1
ATOM 844 C C . LEU A 1 102 ? 3.776 -10.172 -9.740 1.00 97.25 102 LEU A C 1
ATOM 846 O O . LEU A 1 102 ? 4.217 -10.305 -10.875 1.00 97.25 102 LEU A O 1
ATOM 850 N N . GLY A 1 103 ? 4.323 -9.338 -8.854 1.00 94.75 103 GLY A N 1
ATOM 851 C CA . GLY A 1 103 ? 5.503 -8.516 -9.122 1.00 94.75 103 GLY A CA 1
ATOM 852 C C . GLY A 1 103 ? 6.726 -9.353 -9.494 1.00 94.75 103 GLY A C 1
ATOM 853 O O . GLY A 1 103 ? 7.362 -9.079 -10.507 1.00 94.75 103 GLY A O 1
ATOM 854 N N . ILE A 1 104 ? 7.002 -10.429 -8.749 1.00 95.00 104 ILE A N 1
ATOM 855 C CA . ILE A 1 104 ? 8.095 -11.368 -9.052 1.00 95.00 104 ILE A CA 1
ATOM 856 C C . ILE A 1 104 ? 7.917 -11.985 -10.443 1.00 95.00 104 ILE A C 1
ATOM 858 O O . ILE A 1 104 ? 8.869 -12.027 -11.218 1.00 95.00 104 ILE A O 1
ATOM 862 N N . VAL A 1 105 ? 6.705 -12.436 -10.783 1.00 95.94 105 VAL A N 1
ATOM 863 C CA . VAL A 1 105 ? 6.413 -13.000 -12.112 1.00 95.94 105 VAL A CA 1
ATOM 864 C C . VAL A 1 105 ? 6.612 -11.951 -13.207 1.00 95.94 105 VAL A C 1
ATOM 866 O O . VAL A 1 105 ? 7.257 -12.238 -14.211 1.00 95.94 105 VAL A O 1
ATOM 869 N N . MET A 1 106 ? 6.106 -10.731 -13.010 1.00 93.69 106 MET A N 1
ATOM 870 C CA . MET A 1 106 ? 6.246 -9.638 -13.978 1.00 93.69 106 MET A CA 1
ATOM 871 C C . MET A 1 106 ? 7.716 -9.282 -14.218 1.00 93.69 106 MET A C 1
ATOM 873 O O . MET A 1 106 ? 8.130 -9.199 -15.370 1.00 93.69 106 MET A O 1
ATOM 877 N N . VAL A 1 107 ? 8.519 -9.149 -13.158 1.00 89.81 107 VAL A N 1
ATOM 878 C CA . VAL A 1 107 ? 9.965 -8.886 -13.260 1.00 89.81 107 VAL A CA 1
ATOM 879 C C . VAL A 1 107 ? 10.692 -10.052 -13.938 1.00 89.81 107 VAL A C 1
ATOM 881 O O . VAL A 1 107 ? 11.499 -9.834 -14.840 1.00 89.81 107 VAL A O 1
ATOM 884 N N . GLY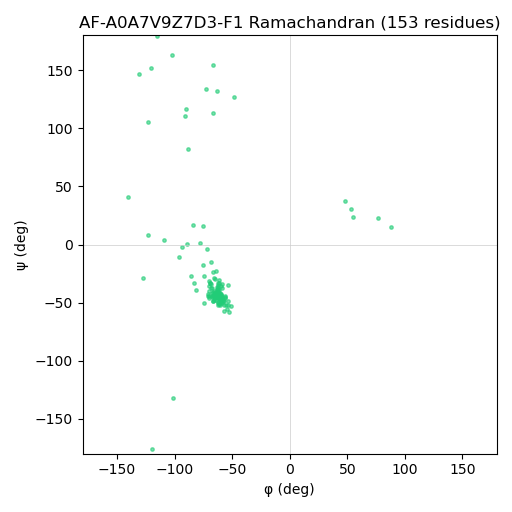 A 1 108 ? 10.370 -11.293 -13.562 1.00 91.12 108 GLY A N 1
ATOM 885 C CA . GLY A 1 108 ? 10.966 -12.494 -14.150 1.00 91.12 108 GLY A CA 1
ATOM 886 C C . GLY A 1 108 ? 10.691 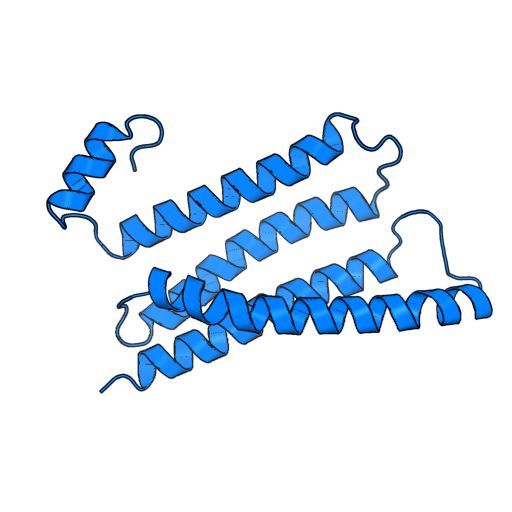-12.650 -15.649 1.00 91.12 108 GLY A C 1
ATOM 887 O O . GLY A 1 108 ? 11.532 -13.187 -16.365 1.00 91.12 108 GLY A O 1
ATOM 888 N N . LEU A 1 109 ? 9.550 -12.154 -16.139 1.00 91.94 109 LEU A N 1
ATOM 889 C CA . LEU A 1 109 ? 9.241 -12.082 -17.571 1.00 91.94 109 LEU A CA 1
ATOM 890 C C . LEU A 1 109 ? 9.883 -10.863 -18.241 1.00 91.94 109 LEU A C 1
ATOM 892 O O . LEU A 1 109 ? 10.363 -10.954 -19.369 1.00 91.94 109 LEU A O 1
ATOM 896 N N . TYR A 1 110 ? 9.904 -9.726 -17.553 1.00 90.19 110 TYR A N 1
ATOM 897 C CA . TYR A 1 110 ? 10.403 -8.467 -18.089 1.00 90.19 110 TYR A CA 1
ATOM 898 C C . TYR A 1 110 ? 11.896 -8.513 -18.427 1.00 90.19 110 TYR A C 1
ATOM 900 O O . TYR A 1 110 ? 12.271 -8.081 -19.514 1.00 90.19 110 TYR A O 1
ATOM 908 N N . ILE A 1 111 ? 12.735 -9.094 -17.562 1.00 90.12 111 ILE A N 1
ATOM 909 C CA . ILE A 1 111 ? 14.191 -9.179 -17.779 1.00 90.12 111 ILE A CA 1
ATOM 910 C C . ILE A 1 111 ? 14.553 -9.881 -19.108 1.00 90.12 111 ILE A C 1
ATOM 912 O O . ILE A 1 111 ? 15.224 -9.259 -19.935 1.00 90.12 111 ILE A O 1
ATOM 916 N N . PRO A 1 112 ? 14.131 -11.135 -19.381 1.00 92.81 112 PRO A N 1
ATOM 917 C CA . PRO A 1 112 ? 14.512 -11.824 -20.615 1.00 92.81 112 PRO A CA 1
ATOM 918 C C . PRO A 1 112 ? 13.890 -11.193 -21.865 1.00 92.81 112 PRO A C 1
ATOM 920 O O . PRO A 1 112 ? 14.554 -11.110 -22.896 1.00 92.81 112 PRO A O 1
ATOM 923 N N . ILE A 1 113 ? 12.641 -10.719 -21.786 1.00 92.31 113 ILE A N 1
ATOM 924 C CA . ILE A 1 113 ? 11.968 -10.065 -22.917 1.00 92.31 113 ILE A CA 1
ATOM 925 C C . ILE A 1 113 ? 12.668 -8.739 -23.237 1.00 92.31 113 ILE A C 1
ATOM 927 O O . ILE A 1 113 ? 13.018 -8.489 -24.389 1.00 92.31 113 ILE A O 1
ATOM 931 N N . GLY A 1 114 ? 12.929 -7.910 -22.226 1.00 91.19 114 GLY A N 1
ATOM 932 C CA . GLY A 1 114 ? 13.627 -6.639 -22.392 1.00 91.19 114 GLY A CA 1
ATOM 933 C C . GLY A 1 114 ? 15.057 -6.808 -22.884 1.00 91.19 114 GLY A C 1
ATOM 934 O O . GLY A 1 114 ? 15.497 -6.022 -23.721 1.00 91.19 114 GLY A O 1
ATOM 935 N N . GLY A 1 115 ? 15.754 -7.856 -22.437 1.00 90.94 115 GLY A N 1
ATOM 936 C CA . GLY A 1 115 ? 17.070 -8.222 -22.958 1.00 90.94 115 GLY A CA 1
ATOM 937 C C . GLY A 1 115 ? 17.027 -8.644 -24.430 1.00 90.94 115 GLY A C 1
ATOM 938 O O . GLY A 1 115 ? 17.862 -8.205 -25.214 1.00 90.94 115 GLY A O 1
ATOM 939 N N . TYR A 1 116 ? 16.030 -9.441 -24.830 1.00 92.94 116 TYR A N 1
ATOM 940 C CA . TYR A 1 116 ? 15.874 -9.903 -26.215 1.00 92.94 116 TYR A CA 1
ATOM 941 C C . TYR A 1 116 ? 15.514 -8.771 -27.190 1.00 92.94 116 TYR A C 1
ATOM 943 O O . TYR A 1 116 ? 16.052 -8.708 -28.293 1.00 92.94 116 TYR A O 1
ATOM 951 N N . PHE A 1 117 ? 14.619 -7.867 -26.789 1.00 93.12 117 PHE A N 1
ATOM 952 C CA . PHE A 1 117 ? 14.138 -6.761 -27.627 1.00 93.12 117 PHE A CA 1
ATOM 953 C C . PHE A 1 117 ? 14.923 -5.449 -27.446 1.00 93.12 117 PHE A C 1
ATOM 955 O O . PHE A 1 117 ? 14.624 -4.467 -28.123 1.00 93.12 117 PHE A O 1
ATOM 962 N N . GLY A 1 118 ? 15.915 -5.412 -26.552 1.00 88.50 118 GLY A N 1
ATOM 963 C CA . GLY A 1 118 ? 16.825 -4.274 -26.383 1.00 88.50 118 GLY A CA 1
ATOM 964 C C . GLY A 1 118 ? 16.251 -3.066 -25.635 1.00 88.50 118 GLY A C 1
ATOM 965 O O . GLY A 1 118 ? 16.746 -1.958 -25.819 1.00 88.50 118 GLY A O 1
ATOM 966 N N . PHE A 1 119 ? 15.220 -3.249 -24.806 1.00 85.00 119 PHE A N 1
ATOM 967 C CA . PHE A 1 119 ? 14.644 -2.177 -23.976 1.00 85.00 119 PHE A CA 1
ATOM 968 C C . PHE A 1 119 ? 14.926 -2.328 -22.472 1.00 85.00 119 PHE A C 1
ATOM 970 O O . PHE A 1 119 ? 14.444 -1.524 -21.677 1.00 85.00 119 PHE A O 1
ATOM 977 N N . TYR A 1 120 ? 15.705 -3.336 -22.068 1.00 85.62 120 TYR A N 1
ATOM 978 C CA . TYR A 1 120 ? 16.193 -3.462 -20.693 1.00 85.62 120 TYR A CA 1
ATOM 979 C C . TYR A 1 120 ? 17.281 -2.422 -20.397 1.00 85.62 120 TYR A C 1
ATOM 981 O O . TYR A 1 120 ? 18.212 -2.243 -21.185 1.00 85.62 120 TYR A O 1
ATOM 989 N N . THR A 1 121 ? 17.177 -1.761 -19.246 1.00 83.81 121 THR A N 1
ATOM 990 C CA . THR A 1 121 ? 18.123 -0.741 -18.784 1.00 83.81 121 THR A CA 1
ATOM 991 C C . THR A 1 121 ? 18.540 -1.008 -17.343 1.00 83.81 121 THR A C 1
ATOM 993 O O . THR A 1 121 ? 17.724 -1.431 -16.534 1.00 83.81 121 THR A O 1
ATOM 996 N N . ASP A 1 122 ? 19.787 -0.681 -16.994 1.00 82.19 122 ASP A N 1
ATOM 997 C CA . ASP A 1 122 ? 20.302 -0.800 -15.615 1.00 82.19 122 ASP A CA 1
ATOM 998 C C . ASP A 1 122 ? 19.724 0.255 -14.648 1.00 82.19 122 ASP A C 1
ATOM 1000 O O . ASP A 1 122 ? 20.036 0.268 -13.458 1.00 82.19 122 ASP A O 1
ATOM 1004 N N . SER A 1 123 ? 18.906 1.173 -15.161 1.00 86.19 123 SER A N 1
ATOM 1005 C CA . SER A 1 123 ? 18.197 2.205 -14.409 1.00 86.19 123 SER A CA 1
ATOM 1006 C C . SER A 1 123 ? 16.692 2.058 -14.593 1.00 86.19 123 SER A C 1
ATOM 1008 O O . SER A 1 123 ? 16.261 1.660 -15.677 1.00 86.19 123 SER A O 1
ATOM 1010 N N . THR A 1 124 ? 15.913 2.485 -13.594 1.00 87.94 124 THR A N 1
ATOM 1011 C CA . THR A 1 124 ? 14.449 2.577 -13.670 1.00 87.94 124 THR A CA 1
ATOM 1012 C C . THR A 1 124 ? 14.025 3.291 -14.945 1.00 87.94 124 THR A C 1
ATOM 1014 O O . THR A 1 124 ? 14.487 4.402 -15.221 1.00 87.94 124 THR A O 1
ATOM 1017 N N . ASN A 1 125 ? 13.147 2.675 -15.724 1.00 91.12 125 ASN A N 1
ATOM 1018 C CA . ASN A 1 125 ? 12.577 3.275 -16.921 1.00 91.12 125 ASN A CA 1
ATOM 1019 C C . ASN A 1 125 ? 11.049 3.397 -16.825 1.00 91.12 125 ASN A C 1
ATOM 1021 O O . ASN A 1 125 ? 10.428 3.118 -15.798 1.00 91.12 125 ASN A O 1
ATOM 1025 N N . ILE A 1 126 ? 10.426 3.853 -17.912 1.00 93.19 126 ILE A N 1
ATOM 1026 C CA . ILE A 1 126 ? 8.981 4.083 -17.958 1.00 93.19 126 ILE A CA 1
ATOM 1027 C C . ILE A 1 126 ? 8.158 2.806 -17.739 1.00 93.19 126 ILE A C 1
ATOM 1029 O O . ILE A 1 126 ? 7.072 2.877 -17.167 1.00 93.19 126 ILE A O 1
ATOM 1033 N N . ILE A 1 127 ? 8.655 1.647 -18.180 1.00 91.69 127 ILE A N 1
ATOM 1034 C CA . ILE A 1 127 ? 7.964 0.365 -18.025 1.00 91.69 127 ILE A CA 1
ATOM 1035 C C . ILE A 1 127 ? 7.971 -0.031 -16.549 1.00 91.69 127 ILE A C 1
ATOM 1037 O O . ILE A 1 127 ? 6.910 -0.356 -16.017 1.00 91.69 127 ILE A O 1
ATOM 1041 N N . ASP A 1 128 ? 9.123 0.078 -15.881 1.00 90.94 128 ASP A N 1
ATOM 1042 C CA . ASP A 1 128 ? 9.255 -0.188 -14.442 1.00 90.94 128 ASP A CA 1
ATOM 1043 C C . ASP A 1 128 ? 8.301 0.705 -13.638 1.00 90.94 128 ASP A C 1
ATOM 1045 O O . ASP A 1 128 ? 7.505 0.215 -12.835 1.00 90.94 128 ASP A O 1
ATOM 1049 N N . PHE A 1 129 ? 8.310 2.011 -13.932 1.00 93.75 129 PHE A N 1
ATOM 1050 C CA . PHE A 1 129 ? 7.404 2.986 -13.325 1.00 93.75 129 PHE A CA 1
ATOM 1051 C C . PHE A 1 129 ? 5.931 2.586 -13.498 1.00 93.75 129 PHE A C 1
ATOM 1053 O O . PHE A 1 129 ? 5.193 2.505 -12.515 1.00 93.75 129 PHE A O 1
ATOM 1060 N N . ILE A 1 130 ? 5.493 2.292 -14.728 1.00 94.94 130 ILE A N 1
ATOM 1061 C CA . ILE A 1 130 ? 4.099 1.917 -15.009 1.00 94.94 130 ILE A CA 1
ATOM 1062 C C . ILE A 1 130 ? 3.717 0.635 -14.268 1.00 94.94 130 ILE A C 1
ATOM 1064 O O . ILE A 1 130 ? 2.644 0.582 -13.665 1.00 94.94 130 ILE A O 1
ATOM 1068 N N . ILE A 1 131 ? 4.570 -0.393 -14.296 1.00 93.69 131 ILE A N 1
ATOM 1069 C CA . ILE A 1 131 ? 4.299 -1.667 -13.623 1.00 93.69 131 ILE A CA 1
ATOM 1070 C C . ILE A 1 131 ? 4.124 -1.440 -12.122 1.00 93.69 131 ILE A C 1
ATOM 1072 O O . ILE A 1 131 ? 3.112 -1.872 -11.568 1.00 93.69 131 ILE A O 1
ATOM 1076 N N . CYS A 1 132 ? 5.045 -0.728 -11.470 1.00 94.00 132 CYS A N 1
ATOM 1077 C CA . CYS A 1 132 ? 4.965 -0.480 -10.032 1.00 94.00 132 CYS A CA 1
ATOM 1078 C C . CYS A 1 132 ? 3.688 0.289 -9.655 1.00 94.00 132 CYS A C 1
ATOM 1080 O O . CYS A 1 132 ? 2.949 -0.146 -8.770 1.00 94.00 132 CYS A O 1
ATOM 1082 N N . ILE A 1 133 ? 3.351 1.355 -10.390 1.00 96.38 133 ILE A N 1
ATOM 1083 C CA . ILE A 1 133 ? 2.114 2.120 -10.167 1.00 96.38 133 ILE A CA 1
ATOM 1084 C C . ILE A 1 133 ? 0.863 1.254 -10.355 1.00 96.38 133 ILE A C 1
ATOM 1086 O O . ILE A 1 133 ? -0.068 1.314 -9.548 1.00 96.38 133 ILE A O 1
ATOM 1090 N N . LEU A 1 134 ? 0.823 0.411 -11.391 1.00 97.06 134 LEU A N 1
ATOM 1091 C CA . LEU A 1 134 ? -0.308 -0.490 -11.624 1.00 97.06 134 LEU A CA 1
ATOM 1092 C C . LEU A 1 134 ? -0.472 -1.510 -10.494 1.00 97.06 134 LEU A C 1
ATOM 1094 O O . LEU A 1 134 ? -1.607 -1.793 -10.102 1.00 97.06 134 LEU A O 1
ATOM 1098 N N . LEU A 1 135 ? 0.625 -2.047 -9.955 1.00 97.38 135 LEU A N 1
ATOM 1099 C CA . LEU A 1 135 ? 0.581 -2.983 -8.830 1.00 97.38 135 LEU A CA 1
ATOM 1100 C C . LEU A 1 135 ? 0.046 -2.316 -7.555 1.00 97.38 135 LEU A C 1
ATOM 1102 O O . LEU A 1 135 ? -0.800 -2.908 -6.881 1.00 97.38 135 LEU A O 1
ATOM 1106 N N . GLU A 1 136 ? 0.454 -1.082 -7.250 1.00 96.94 136 GLU A N 1
ATOM 1107 C CA . GLU A 1 136 ? -0.068 -0.325 -6.102 1.00 96.94 136 GLU A CA 1
ATOM 1108 C C . GLU A 1 136 ? -1.557 0.015 -6.252 1.00 96.94 136 GLU A C 1
ATOM 1110 O O . GLU A 1 136 ? -2.357 -0.176 -5.327 1.00 96.94 136 GLU A O 1
ATOM 1115 N N . VAL A 1 137 ? -1.970 0.474 -7.437 1.00 98.19 137 VAL A N 1
ATOM 1116 C CA . VAL A 1 137 ? -3.384 0.749 -7.729 1.00 98.19 137 VAL A CA 1
ATOM 1117 C C . VAL A 1 137 ? -4.207 -0.533 -7.614 1.00 98.19 137 VAL A C 1
ATOM 1119 O O . VAL A 1 137 ? -5.279 -0.529 -6.999 1.00 98.19 137 VAL A O 1
ATOM 1122 N N . LEU A 1 138 ? -3.707 -1.649 -8.153 1.00 98.38 138 LEU A N 1
ATOM 1123 C CA . LEU A 1 138 ? -4.354 -2.954 -8.050 1.00 98.38 138 LEU A CA 1
ATOM 1124 C C . LEU A 1 138 ? -4.470 -3.405 -6.590 1.00 98.38 138 LEU A C 1
ATOM 1126 O O . LEU A 1 138 ? -5.536 -3.887 -6.196 1.00 98.38 138 LEU A O 1
ATOM 1130 N N . TYR A 1 139 ? -3.424 -3.217 -5.781 1.00 98.38 139 TYR A N 1
ATOM 1131 C CA . TYR A 1 139 ? -3.442 -3.499 -4.346 1.00 98.38 139 TYR A CA 1
ATOM 1132 C C . TYR 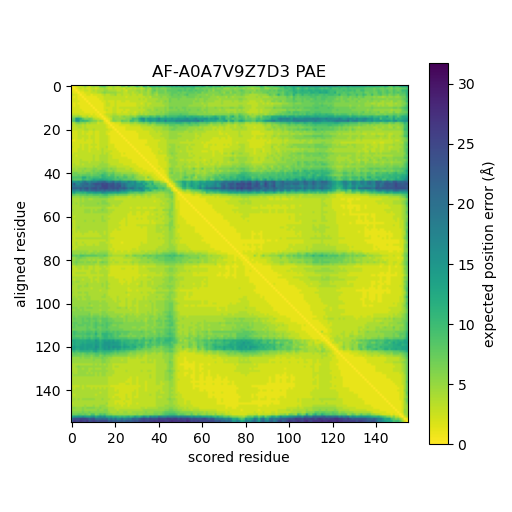A 1 139 ? -4.604 -2.771 -3.657 1.00 98.38 139 TYR A C 1
ATOM 1134 O O . TYR A 1 139 ? -5.479 -3.421 -3.073 1.00 98.38 139 TYR A O 1
ATOM 1142 N N . TYR A 1 140 ? -4.693 -1.443 -3.794 1.00 98.19 140 TYR A N 1
ATOM 1143 C CA . TYR A 1 140 ? -5.745 -0.658 -3.138 1.00 98.19 140 TYR A CA 1
ATOM 1144 C C . TYR A 1 140 ? -7.144 -0.911 -3.717 1.00 98.19 140 TYR A C 1
ATOM 1146 O O . TYR A 1 140 ? -8.132 -0.922 -2.974 1.00 98.19 140 TYR A O 1
ATOM 1154 N N . ALA A 1 141 ? -7.260 -1.184 -5.019 1.00 98.31 141 ALA A N 1
ATOM 1155 C CA . ALA A 1 141 ? -8.526 -1.573 -5.640 1.00 98.31 141 ALA A CA 1
ATOM 1156 C C . ALA A 1 141 ? -9.049 -2.908 -5.082 1.00 98.31 141 ALA A C 1
ATOM 1158 O O . ALA A 1 141 ? -10.241 -3.042 -4.765 1.00 98.31 141 ALA A O 1
ATOM 1159 N N . ARG A 1 142 ? -8.160 -3.896 -4.912 1.00 98.25 142 ARG A N 1
ATOM 1160 C CA . ARG A 1 142 ? -8.489 -5.192 -4.304 1.00 98.25 142 ARG A CA 1
ATOM 1161 C C . ARG A 1 142 ? -8.837 -5.034 -2.830 1.00 98.25 142 ARG A C 1
ATOM 1163 O O . ARG A 1 142 ? -9.900 -5.506 -2.425 1.00 98.25 142 ARG A O 1
ATOM 1170 N N . MET A 1 143 ? -8.009 -4.322 -2.069 1.00 97.88 143 MET A N 1
ATOM 1171 C CA . MET A 1 143 ? -8.241 -4.010 -0.655 1.00 97.88 143 MET A CA 1
ATOM 1172 C C . MET A 1 143 ? -9.625 -3.416 -0.432 1.00 97.88 143 MET A C 1
ATOM 1174 O O . MET A 1 143 ? -10.425 -3.958 0.334 1.00 97.88 143 MET A O 1
ATOM 1178 N N . ARG A 1 144 ? -9.963 -2.358 -1.176 1.00 97.88 144 ARG A N 1
ATOM 1179 C CA . ARG A 1 144 ? -11.282 -1.733 -1.096 1.00 97.88 144 ARG A CA 1
ATOM 1180 C C . ARG A 1 144 ? -12.408 -2.724 -1.355 1.00 97.88 144 ARG A C 1
ATOM 1182 O O . ARG A 1 144 ? -13.419 -2.680 -0.661 1.00 97.88 144 ARG A O 1
ATOM 1189 N N . SER A 1 145 ? -12.272 -3.558 -2.381 1.00 96.94 145 SER A N 1
ATOM 1190 C CA . SER A 1 145 ? -13.330 -4.489 -2.783 1.00 96.94 145 SER A CA 1
ATOM 1191 C C . SER A 1 145 ? -13.643 -5.494 -1.674 1.00 96.94 145 SER A C 1
ATOM 1193 O O . SER A 1 145 ? -14.811 -5.742 -1.384 1.00 96.94 145 SER A O 1
ATOM 1195 N N . TYR A 1 146 ? -12.613 -6.023 -1.008 1.00 97.31 146 TYR A N 1
ATOM 1196 C CA . TYR A 1 146 ? -12.790 -6.930 0.128 1.00 97.31 146 TYR A CA 1
ATOM 1197 C C . TYR A 1 146 ? -13.319 -6.219 1.376 1.00 97.31 146 TYR A C 1
ATOM 1199 O O . TYR A 1 146 ? -14.238 -6.733 2.008 1.00 97.31 146 TYR A O 1
ATOM 1207 N N . ILE A 1 147 ? -12.803 -5.027 1.695 1.00 97.00 147 ILE A N 1
ATOM 1208 C CA . ILE A 1 147 ? -13.294 -4.225 2.827 1.00 97.00 147 ILE A CA 1
ATOM 1209 C C . ILE A 1 147 ? -14.778 -3.898 2.653 1.00 97.00 147 ILE A C 1
ATOM 1211 O O . ILE A 1 147 ? -15.548 -4.106 3.584 1.00 97.00 147 ILE A O 1
ATOM 1215 N N . LEU A 1 148 ? -15.186 -3.442 1.464 1.00 96.38 148 LEU A N 1
ATOM 1216 C CA . LEU A 1 148 ? -16.588 -3.146 1.169 1.00 96.38 148 LEU A CA 1
ATOM 1217 C C . LEU A 1 148 ? -17.461 -4.391 1.326 1.00 96.38 148 LEU A C 1
ATOM 1219 O O . LEU A 1 148 ? -18.510 -4.324 1.947 1.00 96.38 148 LEU A O 1
ATOM 1223 N N . LYS A 1 149 ? -17.016 -5.532 0.787 1.00 95.75 149 LYS A N 1
ATOM 1224 C CA . LYS A 1 149 ? -17.763 -6.789 0.880 1.00 95.75 149 LYS A CA 1
ATOM 1225 C C . LYS A 1 149 ? -17.993 -7.205 2.334 1.00 95.75 149 LYS A C 1
ATOM 1227 O O . LYS A 1 149 ? -19.084 -7.646 2.667 1.00 95.75 149 LYS A O 1
ATOM 1232 N N . ILE A 1 150 ? -16.978 -7.091 3.188 1.00 94.56 150 ILE A N 1
ATOM 1233 C CA . ILE A 1 150 ? -17.098 -7.469 4.601 1.00 94.56 150 ILE A CA 1
ATOM 1234 C C . ILE A 1 150 ? -17.992 -6.475 5.342 1.00 94.56 150 ILE A C 1
ATOM 1236 O O . ILE A 1 150 ? -18.877 -6.903 6.074 1.00 94.56 150 ILE A O 1
ATOM 1240 N N . SER A 1 151 ? -17.816 -5.171 5.110 1.00 93.06 151 SER A N 1
ATOM 1241 C CA . SER A 1 151 ? -18.578 -4.138 5.820 1.00 93.06 151 SER A CA 1
ATOM 1242 C C . SER A 1 151 ? -20.069 -4.132 5.485 1.00 93.06 151 SER A C 1
ATOM 1244 O O . SER A 1 151 ? -20.860 -3.637 6.283 1.00 93.06 151 SER A O 1
ATOM 1246 N N . THR A 1 152 ? -20.471 -4.657 4.322 1.00 92.00 152 THR A N 1
ATOM 1247 C CA . THR A 1 152 ? -21.883 -4.731 3.908 1.00 92.00 152 THR A CA 1
ATOM 1248 C C . THR A 1 152 ? -22.556 -6.071 4.202 1.00 92.00 152 THR A C 1
ATOM 1250 O O . THR A 1 152 ? -23.768 -6.173 4.035 1.00 92.00 152 THR A O 1
ATOM 1253 N N . HIS A 1 153 ? -21.802 -7.105 4.584 1.00 84.81 153 HIS A N 1
ATOM 1254 C CA . HIS A 1 153 ? -22.320 -8.464 4.810 1.00 84.81 153 HIS A CA 1
ATOM 1255 C C . HIS A 1 153 ? -22.032 -9.016 6.215 1.00 84.81 153 HIS A C 1
ATOM 1257 O O . HIS A 1 153 ? -22.272 -10.196 6.462 1.00 84.81 153 HIS A O 1
ATOM 1263 N N . SER A 1 154 ? -21.520 -8.198 7.134 1.00 61.78 154 SER A N 1
ATOM 1264 C CA . SER A 1 154 ? -21.447 -8.530 8.557 1.00 61.78 154 SER A CA 1
ATOM 1265 C C . SER A 1 154 ? -22.866 -8.614 9.139 1.00 61.78 154 SER A C 1
ATOM 1267 O O . SER A 1 154 ? -23.571 -7.604 9.157 1.00 61.78 154 SER A O 1
ATOM 1269 N N . ILE A 1 155 ? -23.275 -9.824 9.542 1.00 46.25 155 ILE A N 1
ATOM 1270 C CA . ILE A 1 155 ? -24.506 -10.115 10.303 1.00 46.25 155 ILE A CA 1
ATOM 1271 C C . ILE A 1 155 ? -24.291 -9.721 11.762 1.00 46.25 155 ILE A C 1
ATOM 1273 O O . ILE A 1 155 ? -23.213 -10.079 12.290 1.00 46.25 155 ILE A O 1
#

Radius of gyration: 18.79 Å; Cα contacts (8 Å, |Δi|>4): 107; chains: 1; bounding box: 48×26×56 Å

Nearest PDB structures (foldseek):
  4h8s-assembly1_A  TM=2.622E-01  e=2.316E+00  Homo sapiens
  2q13-assembly1_A-2  TM=2.591E-01  e=3.710E+00  Homo sapiens
  2z0n-assembly1_A-2  TM=2.599E-01  e=4.821E+00  Homo sapiens
  5c5b-assembly2_C  TM=1.968E-01  e=3.171E+00  Homo sapiens

pLDDT: mean 90.54, std 8.37, range [46.25, 98.38]

Foldseek 3Di:
DDPDCVVVVVVCVVVVVADLVNVLVVVLVVQLVVLVVVLVVCVVPPPPDDDPLSVVLSVLVSVLSNVLSVLLQVLLVVFQSPDSVVLLVVVLVVLVVVLV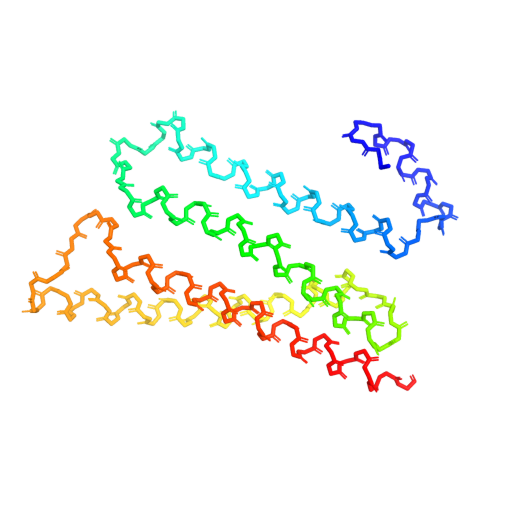VVVVVCVVVCVVVCVVVVNDDPDDDPVNSVSSSVSSNVSSVSSSVSSNVCRHPPD

Organism: NCBI:txid247480